Protein AF-A0A945XX39-F1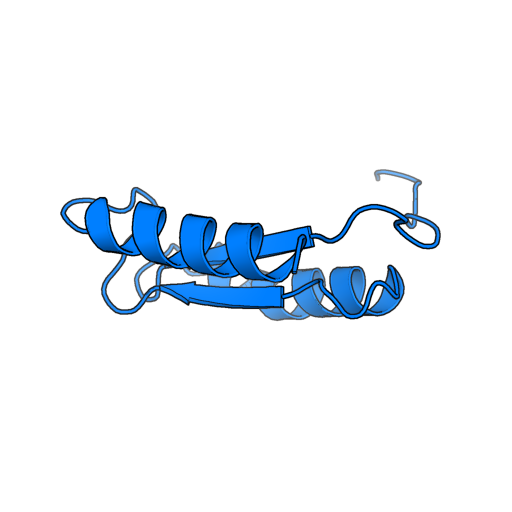 (afdb_monomer_lite)

Sequence (76 aa):
MWPYLAGPSVAPVLDLYGELDYPAVHRLAPERLKLIHHGGNPLSKQLVATGADHHFSDNGEELIKEVSDWLDSLDP

Radius of gyration: 13.52 Å; chains: 1; bounding box: 31×30×28 Å

Foldseek 3Di:
DDPDLDAQDPDAAEAEAEPAEDPVCVVCLVVVVVSNVRNPDPLHDYYYQYPAYRVRVVNVVSVCVVVVVSVVVVPD

pLDDT: mean 90.09, std 14.87, range [37.44, 98.56]

Secondary structure (DSSP, 8-state):
---------SS--EEEEEEES-HHHHHHHHHHHHHHHHH--TT-EEEEEEEEETT-TT-HHHHHHHHHHHHHTT--

Structure (mmCIF, N/CA/C/O backbone):
data_AF-A0A945XX39-F1
#
_entry.id   AF-A0A945XX39-F1
#
loop_
_atom_site.group_PDB
_atom_site.id
_atom_site.type_symbol
_atom_site.label_atom_id
_atom_site.label_alt_id
_atom_site.label_comp_id
_atom_site.label_asym_id
_atom_site.label_entity_id
_atom_site.label_seq_id
_atom_site.pdbx_PDB_ins_code
_atom_site.Cartn_x
_atom_site.Cartn_y
_atom_site.Cartn_z
_atom_site.occupancy
_atom_site.B_iso_or_equiv
_atom_site.auth_seq_id
_atom_site.auth_comp_id
_atom_site.auth_asym_id
_atom_site.auth_atom_id
_atom_site.pdbx_PDB_model_num
ATOM 1 N N . MET A 1 1 ? 12.288 15.005 -13.471 1.00 37.44 1 MET A N 1
ATOM 2 C CA . MET A 1 1 ? 12.706 13.754 -14.138 1.00 37.44 1 MET A CA 1
ATOM 3 C C . MET A 1 1 ? 13.692 13.066 -13.202 1.00 37.44 1 MET A C 1
ATOM 5 O O . MET A 1 1 ? 14.841 13.474 -13.164 1.00 37.44 1 MET A O 1
ATOM 9 N N . TRP A 1 2 ? 13.218 12.172 -12.326 1.00 49.22 2 TRP A N 1
ATOM 10 C CA . TRP A 1 2 ? 14.056 11.531 -11.295 1.00 49.22 2 TRP A CA 1
ATOM 11 C C . TRP A 1 2 ? 14.783 10.309 -11.893 1.00 49.22 2 TRP A C 1
ATOM 13 O O . TRP A 1 2 ? 14.094 9.417 -12.383 1.00 49.22 2 TRP A O 1
ATOM 23 N N . PRO A 1 3 ? 16.132 10.250 -11.899 1.00 54.84 3 PRO A N 1
ATOM 24 C CA . PRO A 1 3 ? 16.890 9.306 -12.722 1.00 54.84 3 PRO A CA 1
ATOM 25 C C . PRO A 1 3 ? 17.467 8.127 -11.922 1.00 54.84 3 PRO A C 1
ATOM 27 O O . PRO A 1 3 ? 18.657 7.846 -12.009 1.00 54.84 3 PRO A O 1
ATOM 30 N N . TYR A 1 4 ? 16.642 7.423 -11.151 1.00 55.34 4 TYR A N 1
ATOM 31 C CA . TYR A 1 4 ? 17.019 6.109 -10.629 1.00 55.34 4 TYR A CA 1
ATOM 32 C C . TYR A 1 4 ? 15.858 5.153 -10.866 1.00 55.34 4 TYR A C 1
ATOM 34 O O . TYR A 1 4 ? 14.900 5.108 -10.101 1.00 55.34 4 TYR A O 1
ATOM 42 N N . LEU A 1 5 ? 15.952 4.391 -11.955 1.00 54.34 5 LEU A N 1
ATOM 43 C CA . LEU A 1 5 ? 15.352 3.065 -11.976 1.00 54.34 5 LEU A CA 1
ATOM 44 C C . LEU A 1 5 ? 16.038 2.314 -10.835 1.00 54.34 5 LEU A C 1
ATOM 46 O O . LEU A 1 5 ? 17.242 2.058 -10.904 1.00 54.34 5 LEU A O 1
ATOM 50 N N . ALA A 1 6 ? 15.317 2.116 -9.732 1.00 57.88 6 ALA A N 1
ATOM 51 C CA . ALA A 1 6 ? 15.826 1.373 -8.594 1.00 57.88 6 ALA A CA 1
ATOM 52 C C . ALA A 1 6 ? 16.294 0.004 -9.102 1.00 57.88 6 ALA A C 1
ATOM 54 O O . ALA A 1 6 ? 15.521 -0.719 -9.729 1.00 57.88 6 ALA A O 1
ATOM 55 N N . GLY A 1 7 ? 17.569 -0.323 -8.875 1.00 57.16 7 GLY A N 1
ATOM 56 C CA . GLY A 1 7 ? 18.049 -1.693 -9.032 1.00 57.16 7 GLY A CA 1
ATOM 57 C C . GLY A 1 7 ? 17.315 -2.641 -8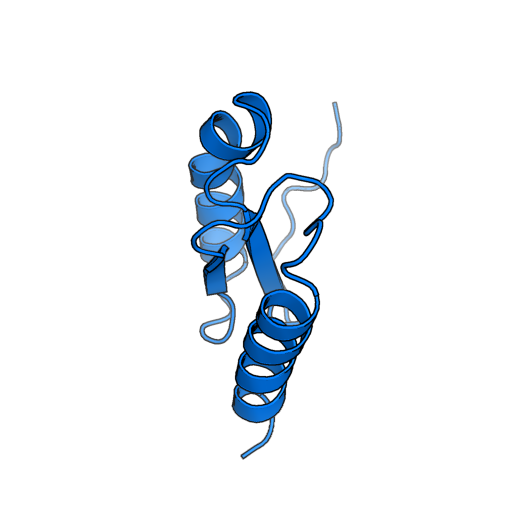.072 1.00 57.16 7 GLY A C 1
ATOM 58 O O . GLY A 1 7 ? 16.452 -2.193 -7.313 1.00 57.16 7 GLY A O 1
ATOM 59 N N . PRO A 1 8 ? 17.659 -3.940 -8.063 1.00 56.62 8 PRO A N 1
ATOM 60 C CA . PRO A 1 8 ? 17.033 -4.915 -7.174 1.00 56.62 8 PRO A CA 1
ATOM 61 C C . PRO A 1 8 ? 17.002 -4.398 -5.729 1.00 56.62 8 PRO A C 1
ATOM 63 O O . PRO A 1 8 ? 18.048 -4.078 -5.155 1.00 56.62 8 PRO A O 1
ATOM 66 N N . SER A 1 9 ? 15.810 -4.260 -5.152 1.00 56.66 9 SER A N 1
ATOM 67 C CA . SER A 1 9 ? 15.648 -3.791 -3.779 1.00 56.66 9 SER A CA 1
AT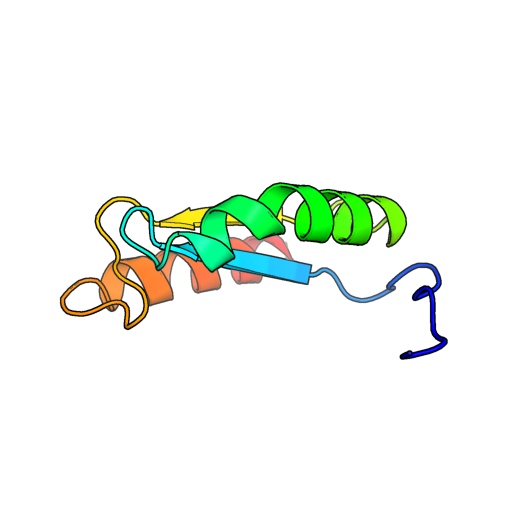OM 68 C C . SER A 1 9 ? 15.891 -4.965 -2.839 1.00 56.66 9 SER A C 1
ATOM 70 O O . SER A 1 9 ? 15.097 -5.900 -2.785 1.00 56.66 9 SER A O 1
ATOM 72 N N . VAL A 1 10 ? 16.992 -4.932 -2.084 1.00 72.56 10 VAL A N 1
ATOM 73 C CA . VAL A 1 10 ? 17.275 -5.980 -1.085 1.00 72.56 10 VAL A CA 1
ATOM 74 C C . VAL A 1 10 ? 16.218 -5.968 0.024 1.00 72.56 10 VAL A C 1
ATOM 76 O O . VAL A 1 10 ? 15.825 -7.024 0.509 1.00 72.56 10 VAL A O 1
ATOM 79 N N . ALA A 1 11 ? 15.706 -4.790 0.384 1.00 88.56 11 ALA A N 1
ATOM 80 C CA . ALA A 1 11 ? 14.608 -4.663 1.334 1.00 88.56 11 ALA A CA 1
ATOM 81 C C . ALA A 1 11 ? 13.253 -4.975 0.664 1.00 88.56 11 ALA A C 1
ATOM 83 O O . ALA A 1 11 ? 13.021 -4.518 -0.461 1.00 88.56 11 ALA A O 1
ATOM 84 N N . PRO A 1 12 ? 12.360 -5.724 1.331 1.00 94.56 12 PRO A N 1
ATOM 85 C CA . PRO A 1 12 ? 10.999 -5.928 0.853 1.00 94.56 12 PRO A CA 1
ATOM 86 C C . PRO A 1 12 ? 10.175 -4.644 1.013 1.00 94.56 12 PRO A C 1
ATOM 88 O O . PRO A 1 12 ? 10.421 -3.843 1.916 1.00 94.56 12 PRO A O 1
ATOM 91 N N . VAL A 1 13 ? 9.196 -4.442 0.130 1.00 96.00 13 VAL A N 1
ATOM 92 C CA . VAL A 1 13 ? 8.335 -3.247 0.120 1.00 96.00 13 VAL A CA 1
ATOM 93 C C . VAL A 1 13 ? 6.876 -3.641 0.307 1.00 96.00 13 VAL A C 1
ATOM 95 O O . VAL A 1 13 ? 6.371 -4.509 -0.403 1.00 96.00 13 VAL A O 1
ATOM 98 N N . LEU A 1 14 ? 6.187 -2.949 1.211 1.00 97.81 14 LEU A N 1
ATOM 99 C CA . LEU A 1 14 ? 4.732 -2.944 1.294 1.00 97.81 14 LEU A CA 1
ATOM 100 C C . LEU A 1 14 ? 4.187 -1.652 0.677 1.00 97.81 14 LEU A C 1
ATOM 102 O O . LEU A 1 14 ? 4.536 -0.558 1.115 1.00 97.81 14 LEU A O 1
ATOM 106 N N . ASP A 1 15 ? 3.321 -1.782 -0.323 1.00 98.25 15 ASP A N 1
ATOM 107 C CA . ASP A 1 15 ? 2.496 -0.695 -0.861 1.00 98.25 15 ASP A CA 1
ATOM 108 C C . ASP A 1 15 ? 1.042 -0.926 -0.446 1.00 98.25 15 ASP A C 1
ATOM 110 O O . ASP A 1 15 ? 0.346 -1.753 -1.030 1.00 98.25 15 ASP A O 1
ATOM 114 N N . LEU A 1 16 ? 0.600 -0.223 0.594 1.00 98.50 16 LEU A N 1
ATOM 115 C CA . LEU A 1 16 ? -0.744 -0.315 1.158 1.00 98.50 16 LEU A CA 1
ATOM 116 C C . LEU A 1 16 ? -1.501 0.987 0.878 1.00 98.50 16 LEU A C 1
ATOM 118 O O . LEU A 1 16 ? -1.000 2.069 1.181 1.00 98.50 16 LEU A O 1
ATOM 122 N N . TYR A 1 17 ? -2.701 0.887 0.310 1.00 98.56 17 TYR A N 1
ATOM 123 C CA . TYR A 1 17 ? -3.572 2.036 0.049 1.00 98.56 17 TYR A CA 1
ATOM 124 C C . TYR A 1 17 ? -5.043 1.699 0.298 1.00 98.56 17 TYR A C 1
ATOM 126 O O . TYR A 1 17 ? -5.419 0.528 0.310 1.00 98.56 17 TYR A O 1
ATOM 134 N N . GLY A 1 18 ? -5.868 2.723 0.515 1.00 98.12 18 GLY A N 1
ATOM 135 C CA . GLY A 1 18 ? -7.290 2.548 0.806 1.00 98.12 18 GLY A CA 1
ATOM 136 C C . GLY A 1 18 ? -8.132 2.218 -0.429 1.00 98.12 18 GLY A C 1
ATOM 137 O O . GLY A 1 18 ? -7.8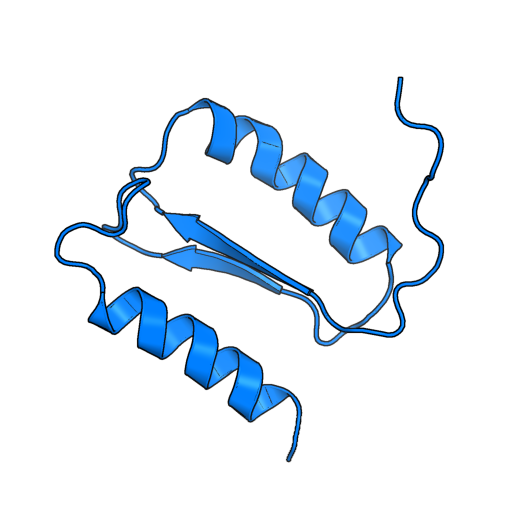31 2.640 -1.546 1.00 98.12 18 GLY A O 1
ATOM 138 N N . GLU A 1 19 ? -9.221 1.479 -0.238 1.00 98.25 19 GLU A N 1
ATOM 139 C CA . GLU A 1 19 ? -10.235 1.241 -1.272 1.00 98.25 19 GLU A CA 1
ATOM 140 C C . GLU A 1 19 ? -10.948 2.535 -1.697 1.00 98.25 19 GLU A C 1
ATOM 142 O O . GLU A 1 19 ? -11.324 2.681 -2.860 1.00 98.25 19 GLU A O 1
ATOM 147 N N . LEU A 1 20 ? -11.118 3.473 -0.761 1.00 98.12 20 LEU A N 1
ATOM 148 C CA . LEU A 1 20 ? -11.787 4.762 -0.952 1.00 98.12 20 LEU A CA 1
ATOM 149 C C . LEU A 1 20 ? -10.783 5.914 -1.117 1.00 98.12 20 LEU A C 1
ATOM 151 O O . LEU A 1 20 ? -11.117 7.081 -0.895 1.00 98.12 20 LEU A O 1
ATOM 155 N N . ASP A 1 21 ? -9.537 5.594 -1.468 1.00 98.31 21 ASP A N 1
ATOM 156 C CA . ASP A 1 21 ? -8.476 6.573 -1.666 1.00 98.31 21 ASP A CA 1
ATOM 157 C C . ASP A 1 21 ? -8.752 7.450 -2.907 1.00 98.31 21 ASP A C 1
ATOM 159 O O . ASP A 1 21 ? -9.618 7.193 -3.753 1.00 98.31 21 ASP A O 1
ATOM 163 N N . TYR A 1 22 ? -8.005 8.541 -3.041 1.00 98.44 22 TYR A N 1
ATOM 164 C CA . TYR A 1 22 ? -8.125 9.446 -4.165 1.00 98.44 22 TYR A CA 1
ATOM 165 C C . TYR A 1 22 ? -7.940 8.705 -5.499 1.00 98.44 22 TYR A C 1
ATOM 167 O O . TYR A 1 22 ? -7.036 7.873 -5.638 1.00 98.44 22 TYR A O 1
ATOM 175 N N . PRO A 1 23 ? -8.670 9.093 -6.565 1.00 98.44 23 PRO A N 1
ATOM 176 C CA . PRO A 1 23 ? -8.566 8.440 -7.873 1.00 98.44 23 PRO A CA 1
ATOM 177 C C . PRO A 1 23 ? -7.139 8.364 -8.434 1.00 98.44 23 PRO A C 1
ATOM 179 O O . PRO A 1 23 ? -6.816 7.469 -9.212 1.00 98.44 23 PRO A O 1
ATOM 182 N N . ALA A 1 24 ? -6.268 9.307 -8.064 1.00 98.31 24 ALA A N 1
ATOM 183 C CA . ALA A 1 24 ? -4.866 9.290 -8.469 1.00 98.31 24 ALA A CA 1
ATOM 184 C C . ALA A 1 24 ? -4.088 8.100 -7.881 1.00 98.31 24 ALA A C 1
ATOM 186 O O . ALA A 1 24 ? -3.251 7.539 -8.586 1.00 98.31 24 ALA A O 1
ATOM 187 N N . VAL A 1 25 ? -4.381 7.686 -6.644 1.00 98.38 25 VAL A N 1
ATOM 188 C CA . VAL A 1 25 ? -3.713 6.556 -5.984 1.00 98.38 25 VAL A CA 1
ATOM 189 C C . VAL A 1 25 ? -4.034 5.256 -6.709 1.00 98.38 25 VAL A C 1
ATOM 191 O O . VAL A 1 25 ? -3.103 4.533 -7.071 1.00 98.38 25 VAL A O 1
ATOM 194 N N . HIS A 1 26 ? -5.310 5.029 -7.035 1.00 98.56 26 HIS A N 1
ATOM 195 C CA . HIS A 1 26 ? -5.751 3.881 -7.833 1.00 98.56 26 HIS A CA 1
ATOM 196 C C . HIS A 1 26 ? -5.150 3.882 -9.240 1.00 98.56 26 HIS A C 1
ATOM 198 O O . HIS A 1 26 ? -4.644 2.859 -9.694 1.00 98.56 26 HIS A O 1
ATOM 204 N N . ARG A 1 27 ? -5.139 5.032 -9.933 1.00 98.50 27 ARG A N 1
ATOM 205 C CA . ARG A 1 27 ? -4.531 5.131 -11.275 1.00 98.50 27 ARG A CA 1
ATOM 206 C C . ARG A 1 27 ? -3.043 4.785 -11.278 1.00 98.50 27 ARG A C 1
ATOM 208 O O . ARG A 1 27 ? -2.554 4.268 -12.276 1.00 98.50 27 ARG A O 1
ATOM 215 N N . LEU A 1 28 ? -2.328 5.098 -10.197 1.00 98.25 28 LEU A N 1
ATOM 216 C CA . LEU A 1 28 ? -0.886 4.874 -10.091 1.00 98.25 28 LEU A CA 1
ATOM 217 C C . LEU A 1 28 ? -0.522 3.527 -9.454 1.00 98.25 28 LEU A C 1
ATOM 219 O O . LEU A 1 28 ? 0.621 3.101 -9.606 1.00 98.25 28 LEU A O 1
ATOM 223 N N . ALA A 1 29 ? -1.452 2.844 -8.779 1.00 98.56 29 ALA A N 1
ATOM 224 C CA . ALA A 1 29 ? -1.189 1.559 -8.130 1.00 98.56 29 ALA A CA 1
ATOM 225 C C . ALA A 1 29 ? -0.605 0.505 -9.094 1.00 98.56 29 ALA A C 1
ATOM 227 O O . ALA A 1 29 ? 0.416 -0.090 -8.747 1.00 98.56 29 ALA A O 1
ATOM 228 N N . PRO A 1 30 ? -1.101 0.336 -10.339 1.00 98.31 30 PRO A N 1
ATOM 229 C CA .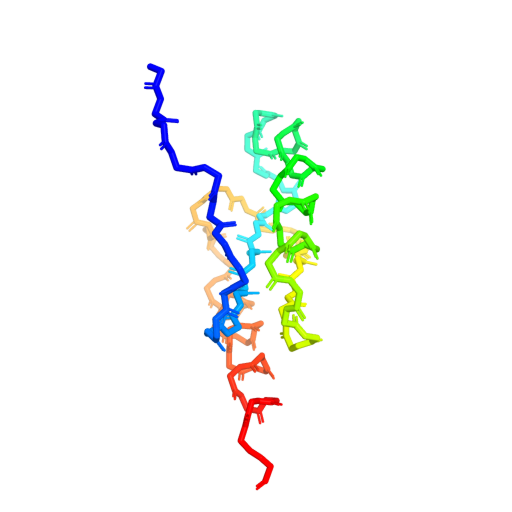 PRO A 1 30 ? -0.490 -0.599 -11.286 1.00 98.31 30 PRO A CA 1
ATOM 230 C C . PRO A 1 30 ? 0.972 -0.276 -11.625 1.00 98.31 30 PRO A C 1
ATOM 232 O O . PRO A 1 30 ? 1.779 -1.184 -11.807 1.00 98.31 30 PRO A O 1
ATOM 235 N N . GLU A 1 31 ? 1.342 1.006 -11.696 1.00 97.81 31 GLU A N 1
ATOM 236 C CA . GLU A 1 31 ? 2.729 1.408 -11.966 1.00 97.81 31 GLU A CA 1
ATOM 237 C C . GLU A 1 31 ? 3.632 1.169 -10.751 1.00 97.81 31 GLU A C 1
ATOM 239 O O . GLU A 1 31 ? 4.745 0.668 -10.909 1.00 97.81 31 GLU A O 1
ATOM 244 N N . ARG A 1 32 ? 3.142 1.432 -9.530 1.00 97.44 32 ARG A N 1
ATOM 245 C CA . ARG A 1 32 ? 3.865 1.072 -8.298 1.00 97.44 32 ARG A CA 1
ATOM 246 C C . ARG A 1 32 ? 4.080 -0.439 -8.202 1.00 97.44 32 ARG A C 1
ATOM 248 O O . ARG A 1 32 ? 5.190 -0.867 -7.906 1.00 97.44 32 ARG A O 1
ATOM 255 N N . LEU A 1 33 ? 3.079 -1.244 -8.567 1.00 97.25 33 LEU A N 1
ATOM 256 C CA . LEU A 1 33 ? 3.192 -2.704 -8.592 1.00 97.25 33 LEU A CA 1
ATOM 257 C C . LEU A 1 33 ? 4.255 -3.191 -9.587 1.00 97.25 33 LEU A C 1
ATOM 259 O O . LEU A 1 33 ? 5.056 -4.064 -9.257 1.00 97.25 33 LEU A O 1
ATOM 263 N N . LYS A 1 34 ? 4.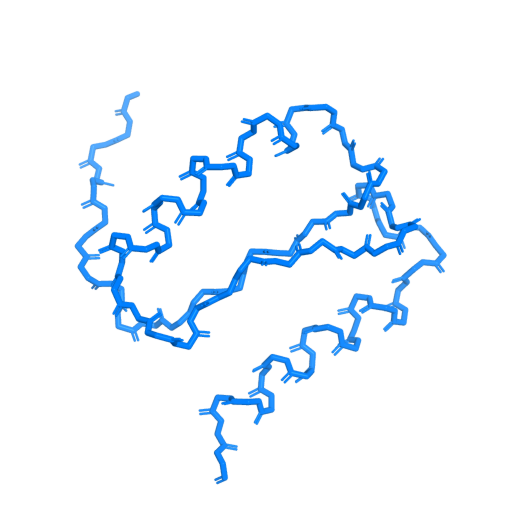327 -2.597 -10.787 1.00 96.31 34 LYS A N 1
ATOM 264 C CA . LYS A 1 34 ? 5.401 -2.897 -11.752 1.00 96.31 34 LYS A CA 1
ATOM 265 C C . LYS A 1 34 ? 6.785 -2.595 -11.178 1.00 96.31 34 LYS A C 1
ATOM 267 O O . LYS A 1 34 ? 7.704 -3.382 -11.389 1.00 96.31 34 LYS A O 1
ATOM 272 N N . LEU A 1 35 ? 6.936 -1.485 -10.452 1.00 93.75 35 LEU A N 1
ATOM 273 C CA . LEU A 1 35 ? 8.197 -1.130 -9.794 1.00 93.75 35 LEU A CA 1
ATOM 274 C C . LEU A 1 35 ? 8.549 -2.114 -8.670 1.00 93.75 35 LEU A C 1
ATOM 276 O O . LEU A 1 35 ? 9.697 -2.544 -8.590 1.00 93.75 35 LEU A O 1
ATOM 280 N N . ILE A 1 36 ? 7.568 -2.529 -7.863 1.00 93.69 36 ILE A N 1
ATOM 281 C CA . ILE A 1 36 ? 7.742 -3.565 -6.832 1.00 93.69 36 ILE A CA 1
ATOM 282 C C . ILE A 1 36 ? 8.227 -4.875 -7.463 1.00 93.69 36 ILE A C 1
ATOM 284 O O . ILE A 1 36 ? 9.211 -5.459 -7.011 1.00 93.69 36 ILE A O 1
ATOM 288 N N . HIS A 1 37 ? 7.591 -5.315 -8.552 1.00 92.81 37 HIS A N 1
ATOM 289 C CA . HIS A 1 37 ? 8.008 -6.516 -9.274 1.00 92.81 37 HIS A CA 1
ATOM 290 C C . HIS A 1 37 ? 9.398 -6.379 -9.902 1.00 92.81 37 HIS A C 1
ATOM 292 O O . HIS A 1 37 ? 10.169 -7.336 -9.875 1.00 92.81 37 HIS A O 1
ATOM 298 N N . HIS A 1 38 ? 9.747 -5.201 -10.425 1.00 91.19 38 HIS A N 1
ATOM 299 C CA . HIS A 1 38 ? 11.090 -4.929 -10.938 1.00 91.19 38 HIS A CA 1
ATOM 300 C C . HIS A 1 38 ? 12.163 -5.005 -9.841 1.00 91.19 38 HIS A C 1
ATOM 302 O O . HIS A 1 38 ? 13.264 -5.487 -10.100 1.00 91.19 38 HIS A O 1
ATOM 308 N N . GLY A 1 39 ? 11.834 -4.583 -8.614 1.00 88.75 39 GLY A N 1
ATOM 309 C CA . GLY A 1 39 ? 12.712 -4.697 -7.446 1.00 88.75 39 GLY A CA 1
ATOM 310 C C . GLY A 1 39 ? 13.051 -6.145 -7.070 1.00 88.75 39 GLY A C 1
ATOM 311 O O . GLY A 1 39 ? 14.107 -6.390 -6.490 1.00 88.75 39 GLY A O 1
ATOM 312 N N . GLY A 1 40 ? 12.203 -7.110 -7.446 1.00 90.00 40 GLY A N 1
ATOM 313 C CA . GLY A 1 40 ? 12.524 -8.540 -7.433 1.00 90.00 40 GLY A CA 1
ATOM 314 C C . GLY A 1 40 ? 12.529 -9.217 -6.060 1.00 90.00 40 GLY A C 1
ATOM 315 O O . GLY A 1 40 ? 12.901 -10.386 -5.976 1.00 90.00 40 GLY A O 1
ATOM 316 N N . ASN A 1 41 ? 12.114 -8.532 -4.989 1.00 92.50 41 ASN A N 1
ATOM 317 C CA . ASN A 1 41 ? 12.019 -9.142 -3.664 1.00 92.50 41 ASN A CA 1
ATOM 318 C C . ASN A 1 41 ? 10.654 -9.847 -3.484 1.00 92.50 41 ASN A C 1
ATOM 320 O O . ASN A 1 41 ? 9.629 -9.156 -3.468 1.00 92.50 41 ASN A O 1
ATOM 324 N N . PRO A 1 42 ? 10.617 -11.186 -3.312 1.00 92.56 42 PRO A N 1
ATOM 325 C CA . PRO A 1 42 ? 9.377 -11.970 -3.274 1.00 92.56 42 PRO A CA 1
ATOM 326 C C . PRO A 1 42 ? 8.503 -11.710 -2.040 1.00 92.56 42 PRO A C 1
ATOM 328 O O . PRO A 1 42 ? 7.338 -12.096 -2.038 1.00 92.56 42 PRO A O 1
ATOM 331 N N . LEU A 1 43 ? 9.043 -11.066 -1.001 1.00 94.25 43 LEU A N 1
ATOM 332 C CA . LEU A 1 43 ? 8.296 -10.685 0.200 1.00 94.25 43 LEU A CA 1
ATOM 333 C C . LEU A 1 43 ? 7.574 -9.336 0.040 1.00 94.25 43 LEU A C 1
ATOM 335 O O . LEU A 1 43 ? 6.820 -8.922 0.922 1.00 94.25 43 LEU A O 1
ATOM 339 N N . SER A 1 44 ? 7.786 -8.641 -1.080 1.00 96.25 44 SER A N 1
ATOM 340 C CA . SER A 1 44 ? 7.095 -7.384 -1.363 1.00 96.25 44 SER A CA 1
ATOM 341 C C . SER A 1 44 ? 5.639 -7.626 -1.754 1.00 96.25 44 SER A C 1
ATOM 343 O O . SER A 1 44 ? 5.329 -8.583 -2.466 1.00 96.25 44 SER A O 1
ATOM 345 N N . LYS A 1 45 ? 4.739 -6.738 -1.324 1.00 97.06 45 LYS A N 1
ATOM 346 C CA . LYS A 1 45 ? 3.296 -6.846 -1.575 1.00 97.06 45 LYS A CA 1
ATOM 347 C C . LYS A 1 45 ? 2.685 -5.487 -1.902 1.00 97.06 45 LYS A C 1
ATOM 349 O O . LYS A 1 45 ? 3.141 -4.458 -1.411 1.00 97.06 45 LYS A O 1
ATOM 354 N N . GLN A 1 46 ? 1.623 -5.509 -2.703 1.00 98.38 46 GLN A N 1
ATOM 355 C CA . GLN A 1 46 ? 0.690 -4.396 -2.836 1.00 98.38 46 GLN A CA 1
ATOM 356 C C . GLN A 1 46 ? -0.672 -4.850 -2.312 1.00 98.38 46 GLN A C 1
ATOM 358 O O . GLN A 1 46 ? -1.168 -5.889 -2.750 1.00 98.38 46 GLN A O 1
ATOM 363 N N . LEU A 1 47 ? -1.257 -4.088 -1.392 1.00 98.31 47 LEU A N 1
ATOM 364 C CA . LEU A 1 47 ? -2.516 -4.408 -0.724 1.00 98.31 47 LEU A CA 1
ATOM 365 C C . LEU A 1 47 ? -3.491 -3.229 -0.808 1.00 98.31 47 LEU A C 1
ATOM 367 O O . LEU A 1 47 ? -3.084 -2.066 -0.822 1.00 98.31 47 LEU A O 1
ATOM 371 N N . VAL A 1 48 ? -4.782 -3.559 -0.857 1.00 98.06 48 VAL A N 1
ATOM 372 C CA . VAL A 1 48 ? -5.890 -2.601 -0.785 1.00 98.06 48 VAL A CA 1
ATOM 373 C C . VAL A 1 48 ? -6.604 -2.811 0.543 1.00 98.06 48 VAL A C 1
ATOM 375 O O . VAL A 1 48 ? -7.154 -3.888 0.766 1.00 98.06 48 VAL A O 1
ATOM 378 N N . ALA A 1 49 ? -6.613 -1.797 1.404 1.00 97.12 49 ALA A N 1
ATOM 379 C CA . ALA A 1 49 ? -7.377 -1.812 2.646 1.00 97.12 49 ALA A CA 1
ATOM 380 C C . ALA A 1 49 ? -8.855 -1.522 2.347 1.00 97.12 49 ALA A C 1
ATOM 382 O O . ALA A 1 49 ? -9.206 -0.432 1.886 1.00 97.12 49 ALA A O 1
ATOM 383 N N . THR A 1 50 ? -9.716 -2.511 2.591 1.00 95.19 50 THR A N 1
ATOM 384 C CA . THR A 1 50 ? -11.161 -2.417 2.319 1.00 95.19 50 THR A CA 1
ATOM 385 C C . THR A 1 50 ? -11.791 -1.348 3.212 1.00 95.19 50 THR A C 1
ATOM 387 O O . THR A 1 50 ? -11.511 -1.301 4.404 1.00 95.19 50 THR A O 1
ATOM 390 N N . GLY A 1 51 ? -12.629 -0.474 2.650 1.00 95.12 51 GLY A N 1
ATOM 391 C CA . GLY A 1 51 ? -13.311 0.595 3.390 1.00 95.12 51 GLY A CA 1
ATOM 392 C C . GLY A 1 51 ? -12.433 1.762 3.867 1.00 95.12 51 GLY A C 1
ATOM 393 O O . GLY A 1 51 ? -12.980 2.760 4.338 1.00 95.12 51 GLY A O 1
ATOM 394 N N . ALA A 1 52 ? -11.107 1.687 3.722 1.00 97.81 52 ALA A N 1
ATOM 395 C CA . ALA A 1 52 ? -10.201 2.753 4.138 1.00 97.81 52 ALA A CA 1
ATOM 396 C C . ALA A 1 52 ? -10.165 3.906 3.122 1.00 97.81 52 ALA A C 1
ATOM 398 O O . ALA A 1 52 ? -10.077 3.687 1.912 1.00 97.81 52 ALA A O 1
ATOM 399 N N . ASP A 1 53 ? -10.198 5.141 3.625 1.00 97.88 53 ASP A N 1
ATOM 400 C CA . ASP A 1 53 ? -9.934 6.351 2.845 1.00 97.88 53 ASP A CA 1
ATOM 401 C C . ASP A 1 53 ? -8.432 6.697 2.830 1.00 97.88 53 ASP A C 1
ATOM 403 O O . ASP A 1 53 ? -7.601 6.001 3.415 1.00 97.88 53 ASP A O 1
ATOM 407 N N . HIS A 1 54 ? -8.073 7.806 2.180 1.00 97.75 54 HIS A N 1
ATOM 408 C CA . HIS A 1 54 ? -6.686 8.287 2.108 1.00 97.75 54 HIS A CA 1
ATOM 409 C C . HIS A 1 54 ? -6.029 8.528 3.480 1.00 97.75 54 HIS A C 1
ATOM 411 O O . HIS A 1 54 ? -4.805 8.517 3.612 1.00 97.75 54 HIS A O 1
ATOM 417 N N . HIS A 1 55 ? -6.838 8.803 4.500 1.00 97.19 55 HIS A N 1
ATOM 418 C CA . HIS A 1 55 ? -6.389 9.120 5.848 1.00 97.19 55 HIS A CA 1
ATOM 419 C C . HIS A 1 55 ? -6.515 7.929 6.802 1.00 97.19 55 HIS A C 1
ATOM 421 O O . HIS A 1 55 ? -6.115 8.049 7.959 1.00 97.19 55 HIS A O 1
ATOM 427 N N . PHE A 1 56 ? -7.054 6.800 6.329 1.00 97.19 56 PHE A N 1
ATOM 428 C CA . PHE A 1 56 ? -7.477 5.673 7.151 1.00 97.19 56 PHE A CA 1
ATOM 429 C C . PHE A 1 56 ? -8.389 6.114 8.312 1.00 97.19 56 PHE A C 1
ATOM 431 O O . PHE A 1 56 ? -8.324 5.561 9.414 1.00 97.19 56 PHE A O 1
ATOM 438 N N . SER A 1 57 ? -9.250 7.113 8.079 1.00 95.19 57 SER A N 1
ATOM 439 C CA . SER A 1 57 ? -10.219 7.584 9.078 1.00 95.19 57 SER A CA 1
ATOM 440 C C . SER A 1 57 ? -11.114 6.417 9.501 1.00 95.19 57 SER A C 1
ATOM 442 O O . SER A 1 57 ? -11.610 5.690 8.643 1.00 95.19 57 SER A O 1
ATOM 444 N N . ASP A 1 58 ? -11.266 6.190 10.808 1.00 94.06 58 ASP A N 1
ATOM 445 C CA . ASP A 1 58 ? -11.982 5.043 11.401 1.00 94.06 58 ASP A CA 1
ATOM 446 C C . ASP A 1 58 ? -11.464 3.640 10.998 1.00 94.06 58 ASP A C 1
ATOM 448 O O . ASP A 1 58 ? -12.030 2.630 11.404 1.00 94.06 58 ASP A O 1
ATOM 452 N N . ASN A 1 59 ? -10.347 3.558 10.266 1.00 95.88 59 ASN A N 1
ATOM 453 C CA . ASN A 1 59 ? -9.728 2.319 9.776 1.00 95.88 59 ASN A CA 1
ATOM 454 C C . ASN A 1 59 ? -8.306 2.122 10.338 1.00 95.88 59 ASN A C 1
ATOM 456 O O . ASN A 1 59 ? -7.477 1.424 9.755 1.00 95.88 59 ASN A O 1
ATOM 460 N N . GLY A 1 60 ? -8.000 2.745 11.481 1.00 95.69 60 GLY A N 1
ATOM 461 C CA . GLY A 1 60 ? -6.682 2.650 12.115 1.00 95.69 60 GLY A CA 1
ATOM 462 C C . GLY A 1 60 ? -6.314 1.225 12.542 1.00 95.69 60 GLY A C 1
ATOM 463 O O . GLY A 1 60 ? -5.158 0.832 12.415 1.00 95.69 60 GLY A O 1
ATOM 464 N N . GLU A 1 61 ? -7.289 0.436 13.002 1.00 95.44 61 GLU A N 1
ATOM 465 C CA . GLU A 1 61 ? -7.066 -0.976 13.345 1.00 95.44 61 GLU A CA 1
ATOM 466 C C . GLU A 1 61 ? -6.701 -1.808 12.112 1.00 95.44 61 GLU A C 1
ATOM 468 O O . GLU A 1 61 ? -5.756 -2.591 12.172 1.00 95.44 61 GLU A O 1
ATOM 473 N N . GLU A 1 62 ? -7.381 -1.584 10.985 1.00 94.62 62 GLU A N 1
ATOM 474 C CA . GLU A 1 62 ? -7.083 -2.255 9.716 1.00 94.62 62 GLU A CA 1
ATOM 475 C C . GLU A 1 62 ? -5.676 -1.896 9.218 1.00 94.62 62 GLU A C 1
ATOM 477 O O . GLU A 1 62 ? -4.905 -2.776 8.846 1.00 94.62 62 GLU A O 1
ATOM 482 N N . LEU A 1 63 ? -5.291 -0.615 9.294 1.00 97.12 63 LEU A N 1
ATOM 483 C CA . LEU A 1 63 ? -3.935 -0.179 8.952 1.00 97.12 63 LEU A CA 1
ATOM 484 C C . LEU A 1 63 ? -2.877 -0.906 9.791 1.00 97.12 63 LEU A C 1
ATOM 486 O O . LEU A 1 63 ? -1.893 -1.407 9.247 1.00 97.12 63 LEU A O 1
ATOM 490 N N . ILE A 1 64 ? -3.070 -0.947 11.113 1.00 97.62 64 ILE A N 1
ATOM 491 C CA . ILE A 1 64 ? -2.142 -1.616 12.031 1.00 97.62 64 ILE A CA 1
ATOM 492 C C . ILE A 1 64 ? -2.069 -3.102 11.697 1.00 97.62 64 ILE A C 1
ATOM 494 O O . ILE A 1 64 ? -0.970 -3.628 11.562 1.00 97.62 64 ILE A O 1
ATOM 498 N N . LYS A 1 65 ? -3.218 -3.756 11.519 1.00 96.31 65 LYS A N 1
ATOM 499 C CA . LYS A 1 65 ? -3.304 -5.180 11.205 1.00 96.31 65 LYS A CA 1
ATOM 500 C C . LYS A 1 65 ? -2.550 -5.519 9.917 1.00 96.31 65 LYS A C 1
ATOM 502 O O . LYS A 1 65 ? -1.682 -6.380 9.950 1.00 96.31 65 LYS A O 1
ATOM 507 N N . GLU A 1 66 ? -2.828 -4.840 8.806 1.00 97.31 66 GLU A N 1
ATOM 508 C CA . GLU A 1 66 ? -2.202 -5.150 7.510 1.00 97.31 66 GLU A CA 1
ATOM 509 C C . GLU A 1 66 ? -0.682 -4.921 7.521 1.00 97.31 66 GLU A C 1
ATOM 511 O O . GLU A 1 66 ? 0.079 -5.689 6.927 1.00 97.31 66 GLU A O 1
ATOM 516 N N . VAL A 1 67 ? -0.216 -3.889 8.235 1.00 97.69 67 VAL A N 1
ATOM 517 C CA . VAL A 1 67 ? 1.221 -3.637 8.408 1.00 97.69 67 VAL A CA 1
ATOM 518 C C . VAL A 1 67 ? 1.859 -4.688 9.317 1.00 97.69 67 VAL A C 1
ATOM 520 O O . VAL A 1 67 ? 2.916 -5.213 8.968 1.00 97.69 67 VAL A O 1
ATOM 523 N N . SER A 1 68 ? 1.236 -5.016 10.452 1.00 97.56 68 SER A N 1
ATOM 524 C CA . SER A 1 68 ? 1.721 -6.038 11.387 1.00 97.56 68 SER A CA 1
ATOM 525 C C . SER A 1 68 ? 1.781 -7.417 10.740 1.00 97.56 68 SER A C 1
ATOM 527 O O . SER A 1 68 ? 2.843 -8.026 10.750 1.00 97.56 68 SER A O 1
ATOM 529 N N . ASP A 1 69 ? 0.708 -7.862 10.084 1.00 96.50 69 ASP A N 1
ATOM 530 C CA . ASP A 1 69 ? 0.652 -9.158 9.397 1.00 96.50 69 ASP A CA 1
ATOM 531 C C . ASP A 1 69 ? 1.742 -9.272 8.319 1.00 96.50 69 ASP A C 1
ATOM 533 O O . ASP A 1 69 ? 2.329 -10.338 8.105 1.00 96.50 69 ASP A O 1
ATOM 537 N N . TRP A 1 70 ? 2.035 -8.173 7.615 1.00 97.44 70 TRP A N 1
ATOM 538 C CA . TRP A 1 70 ? 3.128 -8.157 6.653 1.00 97.44 70 TRP A CA 1
ATOM 539 C C . TRP A 1 70 ? 4.496 -8.223 7.334 1.00 97.44 70 TRP A C 1
ATOM 541 O O . TRP A 1 70 ? 5.317 -9.031 6.901 1.00 97.44 70 TRP A O 1
ATOM 551 N N . LEU A 1 71 ? 4.740 -7.431 8.382 1.00 96.62 71 LEU A N 1
ATOM 552 C CA . LEU A 1 71 ? 6.004 -7.441 9.127 1.00 96.62 71 LEU A CA 1
ATOM 553 C C . LEU A 1 71 ? 6.280 -8.805 9.770 1.00 96.62 71 LEU A C 1
ATOM 555 O O . LEU A 1 71 ? 7.387 -9.318 9.627 1.00 96.62 71 LEU A O 1
ATOM 559 N N . ASP A 1 72 ? 5.271 -9.419 10.386 1.00 96.12 72 ASP A N 1
ATOM 560 C CA . ASP A 1 72 ? 5.357 -10.756 10.981 1.00 96.12 72 ASP A CA 1
ATOM 561 C C . ASP A 1 72 ? 5.664 -11.825 9.919 1.00 96.12 72 ASP A C 1
ATOM 563 O O . ASP A 1 72 ? 6.302 -12.834 10.202 1.00 96.12 72 ASP A O 1
ATOM 567 N N . SER A 1 73 ? 5.279 -11.597 8.657 1.00 94.38 73 SER A N 1
ATOM 568 C CA . SER A 1 73 ? 5.639 -12.495 7.553 1.00 94.38 73 SER A CA 1
ATOM 569 C C . SER A 1 73 ? 7.098 -12.379 7.082 1.00 94.38 73 SER A C 1
ATOM 571 O O . SER A 1 73 ? 7.525 -13.195 6.261 1.00 94.38 73 SER A O 1
ATOM 573 N N . LEU A 1 74 ? 7.857 -11.376 7.550 1.00 92.00 74 LEU A N 1
ATOM 574 C CA . LEU A 1 74 ? 9.253 -11.151 7.148 1.00 92.00 74 LEU A CA 1
ATOM 575 C C . LEU A 1 74 ? 10.275 -11.910 8.006 1.00 92.00 74 LEU A C 1
ATOM 577 O O . LEU A 1 74 ? 11.386 -12.130 7.522 1.00 92.00 74 LEU A O 1
ATOM 581 N N . ASP A 1 75 ? 9.925 -12.290 9.238 1.00 76.19 75 ASP A N 1
ATOM 582 C CA . ASP A 1 75 ? 10.820 -12.970 10.185 1.00 76.19 75 ASP A CA 1
ATOM 583 C C . ASP A 1 75 ? 10.111 -14.201 10.794 1.00 76.19 75 ASP A C 1
ATOM 585 O O . ASP A 1 75 ? 9.259 -14.036 11.667 1.00 76.19 75 ASP A O 1
ATOM 589 N N . PRO A 1 76 ? 10.369 -15.419 10.278 1.00 58.97 76 PRO A N 1
ATOM 590 C CA . PRO A 1 76 ? 9.679 -16.643 10.696 1.00 58.97 76 PRO A CA 1
ATOM 591 C C . PRO A 1 76 ? 10.156 -17.238 12.030 1.00 58.97 76 PRO A C 1
ATOM 593 O O . PRO A 1 76 ? 11.364 -17.148 12.348 1.00 58.97 76 PRO A O 1
#